Protein AF-A0ABD4RWH4-F1 (afdb_monomer)

Nearest PDB structures (foldseek):
  6qi5-assembly1_M  TM=1.886E-01  e=4.976E+00  Lizard adenovirus 2

Sequence (77 aa):
MEKYKIEFEEKVTLRHEVIIEIPSETNINDICNCIEQKCQRIYDIASYVNDYNGKQIDFTEDTSGETEISVEDIKKI

Structure (mmCIF, N/CA/C/O backbone):
data_AF-A0ABD4RWH4-F1
#
_entry.id   AF-A0ABD4RWH4-F1
#
loop_
_atom_site.group_PDB
_atom_site.id
_atom_site.type_symbol
_atom_site.label_atom_id
_atom_site.label_alt_id
_atom_site.label_comp_id
_atom_site.label_asym_id
_atom_site.label_entity_id
_atom_site.label_seq_id
_atom_site.pdbx_PDB_ins_code
_atom_site.Cartn_x
_atom_site.Cartn_y
_atom_site.Cartn_z
_atom_site.occupancy
_atom_site.B_iso_or_equiv
_atom_site.auth_seq_id
_atom_site.auth_comp_id
_atom_site.auth_asym_id
_atom_site.auth_atom_id
_atom_site.pdbx_PDB_model_num
ATOM 1 N N . MET A 1 1 ? 11.810 1.618 -44.443 1.00 75.62 1 MET A N 1
ATOM 2 C CA . MET A 1 1 ? 11.284 1.788 -43.072 1.00 75.62 1 MET A CA 1
ATOM 3 C C . MET A 1 1 ? 12.256 1.122 -42.127 1.00 75.62 1 MET A C 1
ATOM 5 O O . MET A 1 1 ? 12.729 0.043 -42.457 1.00 75.62 1 MET A O 1
ATOM 9 N N . GLU A 1 2 ? 12.575 1.770 -41.014 1.00 84.06 2 GLU A N 1
ATOM 10 C CA . GLU A 1 2 ? 13.518 1.254 -40.015 1.00 84.06 2 GLU A CA 1
ATOM 11 C C . GLU A 1 2 ? 12.739 0.750 -38.798 1.00 84.06 2 GLU A C 1
ATOM 13 O O . GLU A 1 2 ? 11.680 1.300 -38.490 1.00 84.06 2 GLU A O 1
ATOM 18 N N . LYS A 1 3 ? 13.222 -0.306 -38.135 1.00 90.44 3 LYS A N 1
ATOM 19 C CA . LYS A 1 3 ? 12.596 -0.857 -36.930 1.00 90.44 3 LYS A CA 1
ATOM 20 C C . LYS A 1 3 ? 13.535 -0.690 -35.741 1.00 90.44 3 LYS A C 1
ATOM 22 O O . LYS A 1 3 ? 14.752 -0.705 -35.892 1.00 90.44 3 LYS A O 1
ATOM 27 N N . TYR A 1 4 ? 12.958 -0.537 -34.557 1.00 93.31 4 TYR A N 1
ATOM 28 C CA . TYR A 1 4 ? 13.687 -0.416 -33.299 1.00 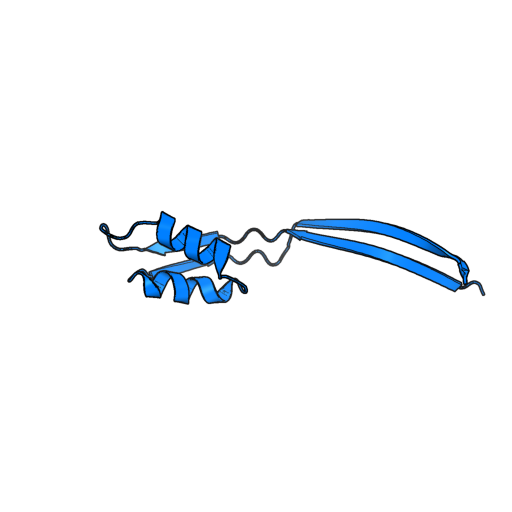93.31 4 TYR A CA 1
ATOM 29 C C . TYR A 1 4 ? 13.002 -1.269 -32.235 1.00 93.31 4 TYR A C 1
ATOM 31 O O . TYR A 1 4 ? 11.784 -1.450 -32.269 1.00 93.31 4 TYR A O 1
ATOM 39 N N . LYS A 1 5 ? 13.791 -1.776 -31.294 1.00 91.06 5 LYS A N 1
ATOM 40 C CA . LYS A 1 5 ? 13.345 -2.363 -30.034 1.00 91.06 5 LYS A CA 1
ATOM 41 C C . LYS A 1 5 ? 13.823 -1.465 -28.899 1.00 91.06 5 LYS A C 1
ATOM 43 O O . LYS A 1 5 ? 14.965 -1.011 -28.924 1.00 91.06 5 LYS A O 1
ATOM 48 N N . ILE A 1 6 ? 12.932 -1.220 -27.947 1.00 93.62 6 ILE A N 1
ATOM 49 C CA . ILE A 1 6 ? 13.167 -0.408 -26.755 1.00 93.62 6 ILE A CA 1
ATOM 50 C C . ILE A 1 6 ? 12.801 -1.279 -25.555 1.00 93.62 6 ILE A C 1
ATOM 52 O O . ILE A 1 6 ? 11.734 -1.897 -25.564 1.00 93.62 6 ILE A O 1
ATOM 56 N N . GLU A 1 7 ? 13.680 -1.340 -24.563 1.00 92.06 7 GLU A N 1
ATOM 57 C CA . GLU A 1 7 ? 13.419 -1.943 -23.254 1.00 92.06 7 GLU A CA 1
ATOM 58 C C . GLU A 1 7 ? 13.463 -0.834 -22.199 1.00 92.06 7 GLU A C 1
ATOM 60 O O . GLU A 1 7 ? 14.347 0.024 -22.234 1.00 92.06 7 GLU A O 1
ATOM 65 N N . PHE A 1 8 ? 12.476 -0.806 -21.305 1.00 93.31 8 PHE A N 1
ATOM 66 C CA . PHE A 1 8 ? 12.367 0.202 -20.256 1.00 93.31 8 PHE A CA 1
ATOM 67 C C . PHE A 1 8 ? 11.782 -0.405 -18.980 1.00 93.31 8 PHE A C 1
ATOM 69 O O . PHE A 1 8 ? 10.994 -1.351 -19.042 1.00 93.31 8 PHE A O 1
ATOM 76 N N . GLU A 1 9 ? 12.174 0.161 -17.846 1.00 92.62 9 GLU A N 1
ATOM 77 C CA . GLU A 1 9 ? 11.641 -0.126 -16.521 1.00 92.62 9 GLU A CA 1
ATOM 78 C C . GLU A 1 9 ? 10.705 1.020 -16.104 1.00 92.62 9 GLU A C 1
ATOM 80 O O . GLU A 1 9 ? 10.968 2.198 -16.362 1.00 92.62 9 GLU A O 1
ATOM 85 N N . GLU A 1 10 ? 9.587 0.671 -15.472 1.00 90.38 10 GLU A N 1
ATOM 86 C CA . GLU A 1 10 ? 8.631 1.617 -14.899 1.00 90.38 10 GLU A CA 1
ATOM 87 C C . GLU A 1 10 ? 8.417 1.260 -13.429 1.00 90.38 10 GLU A C 1
ATOM 89 O O . GLU A 1 10 ? 8.066 0.126 -13.091 1.00 90.38 10 GLU A O 1
ATOM 94 N N . LYS A 1 11 ? 8.628 2.237 -12.547 1.00 92.56 11 LYS A N 1
ATOM 95 C CA . LYS A 1 11 ? 8.332 2.133 -11.119 1.00 92.56 11 LYS A CA 1
ATOM 96 C C . LYS A 1 11 ? 7.181 3.065 -10.789 1.00 92.56 11 LYS A C 1
ATOM 98 O O . LYS A 1 11 ? 7.283 4.273 -10.979 1.00 92.56 11 LYS A O 1
ATOM 103 N N . VAL A 1 12 ? 6.104 2.495 -10.258 1.00 90.50 12 VAL A N 1
ATOM 104 C CA . VAL A 1 12 ? 4.927 3.240 -9.806 1.00 90.50 12 VAL A CA 1
ATOM 105 C C . VAL A 1 12 ? 4.905 3.236 -8.284 1.00 90.50 12 VAL A C 1
ATOM 107 O O . VAL A 1 12 ? 4.893 2.177 -7.658 1.00 90.50 12 VAL A O 1
ATOM 110 N N . THR A 1 13 ? 4.896 4.424 -7.688 1.00 91.00 13 THR A N 1
ATOM 111 C CA . THR A 1 13 ? 4.715 4.618 -6.249 1.00 91.00 13 THR A CA 1
ATOM 112 C C . THR A 1 13 ? 3.285 5.062 -5.986 1.00 91.00 13 THR A C 1
ATOM 114 O O . THR A 1 13 ? 2.882 6.136 -6.424 1.00 91.00 13 THR A O 1
ATOM 117 N N . LEU A 1 14 ? 2.535 4.252 -5.239 1.00 91.31 14 LEU A N 1
ATOM 118 C CA . LEU A 1 14 ? 1.173 4.563 -4.804 1.00 91.31 14 LEU A CA 1
ATOM 119 C C . LEU A 1 14 ? 1.177 4.891 -3.310 1.00 91.31 14 LEU A C 1
ATOM 121 O O . LEU A 1 14 ? 1.692 4.112 -2.503 1.00 91.31 14 LEU A O 1
ATOM 125 N N . ARG A 1 15 ? 0.615 6.042 -2.928 1.00 91.44 15 ARG A N 1
ATOM 126 C CA . ARG A 1 15 ? 0.552 6.483 -1.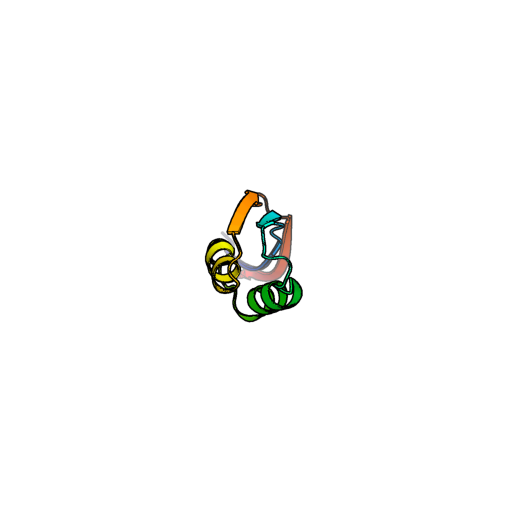524 1.00 91.44 15 ARG A CA 1
ATOM 127 C C . ARG A 1 15 ? -0.877 6.453 -1.006 1.00 91.44 15 ARG A C 1
ATOM 129 O O . ARG A 1 15 ? -1.584 7.454 -1.032 1.00 91.44 15 ARG A O 1
ATOM 136 N N . HIS A 1 16 ? -1.295 5.292 -0.524 1.00 92.12 16 HIS A N 1
ATOM 137 C CA . HIS A 1 16 ? -2.628 5.118 0.042 1.00 92.12 16 HIS A CA 1
ATOM 138 C C . HIS A 1 16 ? -2.696 5.561 1.509 1.00 92.12 16 HIS A C 1
ATOM 140 O O . HIS A 1 16 ? -1.729 5.402 2.256 1.00 92.12 16 HIS A O 1
ATOM 146 N N . GLU A 1 17 ? -3.860 6.048 1.934 1.00 94.00 17 GLU A N 1
ATOM 147 C CA . GLU A 1 17 ? -4.143 6.378 3.332 1.00 94.00 17 GLU A CA 1
ATOM 148 C C . GLU A 1 17 ? -5.292 5.510 3.849 1.00 94.00 17 GLU A C 1
ATOM 150 O O . GLU A 1 17 ? -6.318 5.354 3.185 1.00 94.00 17 GLU A O 1
ATOM 155 N N . VAL A 1 18 ? -5.125 4.932 5.038 1.00 94.50 18 VAL A N 1
ATOM 156 C CA . VAL A 1 18 ? -6.141 4.103 5.694 1.00 94.50 18 VAL A CA 1
ATOM 157 C C . VAL A 1 18 ? -6.337 4.630 7.108 1.00 94.50 18 VAL A C 1
ATOM 159 O O . VAL A 1 18 ? -5.375 4.750 7.868 1.00 94.50 18 VAL A O 1
ATOM 162 N N . ILE A 1 19 ? -7.586 4.892 7.483 1.00 96.25 19 ILE A N 1
ATOM 163 C CA . ILE A 1 19 ? -7.953 5.225 8.860 1.00 96.25 19 ILE A CA 1
ATOM 164 C C . ILE A 1 19 ? -8.525 3.969 9.504 1.00 96.25 19 ILE A C 1
ATOM 166 O O . ILE A 1 19 ? -9.478 3.381 8.987 1.00 96.25 19 ILE A O 1
ATOM 170 N N . ILE A 1 20 ? -7.966 3.564 10.644 1.00 96.94 20 ILE A N 1
ATOM 171 C CA . ILE A 1 20 ? -8.406 2.380 11.386 1.00 96.94 20 ILE A CA 1
ATOM 172 C C . ILE A 1 20 ? -8.699 2.716 12.845 1.00 96.94 20 ILE A C 1
ATOM 174 O O . ILE A 1 20 ? -8.082 3.596 13.440 1.00 96.94 20 ILE A O 1
ATOM 178 N N . GLU A 1 21 ? -9.626 1.969 13.421 1.00 97.88 21 GLU A N 1
ATOM 179 C CA . GLU A 1 21 ? -9.907 1.924 14.848 1.00 97.88 21 GLU A CA 1
ATOM 180 C C . GLU A 1 21 ? -9.454 0.562 15.372 1.00 97.88 21 GLU A C 1
ATOM 182 O O . GLU A 1 21 ? -9.763 -0.465 14.769 1.00 97.88 21 GLU A O 1
ATOM 187 N N . ILE A 1 22 ? -8.704 0.537 16.471 1.00 97.00 22 ILE A N 1
ATOM 188 C CA . ILE A 1 22 ? -8.230 -0.703 17.094 1.00 97.00 22 ILE A CA 1
ATOM 189 C C . ILE A 1 22 ? -8.483 -0.662 18.607 1.00 97.00 22 ILE A C 1
ATOM 191 O O . ILE A 1 22 ? -8.504 0.431 19.183 1.00 97.00 22 ILE A O 1
ATOM 195 N N . PRO A 1 23 ? -8.667 -1.819 19.268 1.00 97.06 23 PRO A N 1
ATOM 196 C CA . PRO A 1 23 ? -8.779 -1.882 20.722 1.00 97.06 23 PRO A CA 1
ATOM 197 C C . PRO A 1 23 ? -7.547 -1.296 21.420 1.00 97.06 23 PRO A C 1
ATOM 199 O O . PRO A 1 23 ? -6.432 -1.382 20.908 1.00 97.06 23 PRO A O 1
ATOM 202 N N . SER A 1 24 ? -7.727 -0.740 22.618 1.00 96.25 24 SER A N 1
ATOM 203 C CA . SER A 1 24 ? -6.648 -0.102 23.392 1.00 96.25 24 SER A CA 1
ATOM 204 C C . SER A 1 24 ? -5.492 -1.039 23.761 1.00 96.25 24 SER A C 1
ATOM 206 O O . SER A 1 24 ? -4.369 -0.598 23.990 1.00 96.25 24 SER A O 1
ATOM 208 N N . GLU A 1 25 ? -5.785 -2.331 23.845 1.00 95.25 25 GLU A N 1
ATOM 209 C CA . GLU A 1 25 ? -4.869 -3.418 24.157 1.00 95.25 25 GLU A CA 1
ATOM 210 C C . GLU A 1 25 ? -4.146 -3.970 22.919 1.00 95.25 25 GLU A C 1
ATOM 212 O O . GLU A 1 25 ? -3.162 -4.697 23.061 1.00 95.25 25 GLU A O 1
ATOM 217 N N . THR A 1 26 ? -4.613 -3.625 21.715 1.00 94.69 26 THR A N 1
ATOM 218 C CA . THR A 1 26 ? -4.016 -4.064 20.454 1.00 94.69 26 THR A CA 1
ATOM 219 C C . THR A 1 26 ? -2.819 -3.183 20.105 1.00 94.69 26 THR A C 1
ATOM 221 O O . THR A 1 26 ? -2.907 -1.957 20.053 1.00 94.69 26 THR A O 1
ATOM 224 N N . ASN A 1 27 ? -1.680 -3.811 19.815 1.00 94.81 27 ASN A N 1
ATOM 225 C CA . ASN A 1 27 ? -0.479 -3.109 19.383 1.00 94.81 27 ASN A CA 1
ATOM 226 C C . ASN A 1 27 ? -0.517 -2.850 17.870 1.00 94.81 27 ASN A C 1
ATOM 228 O O . ASN A 1 27 ? -0.476 -3.781 17.067 1.00 94.81 27 ASN A O 1
ATOM 232 N N . ILE A 1 28 ? -0.522 -1.574 17.479 1.00 95.06 28 ILE A N 1
ATOM 233 C CA . ILE A 1 28 ? -0.507 -1.162 16.068 1.00 95.06 28 ILE A CA 1
ATOM 234 C C . ILE A 1 28 ? 0.681 -1.742 15.286 1.00 95.06 28 ILE A C 1
ATOM 236 O O . ILE A 1 28 ? 0.538 -2.070 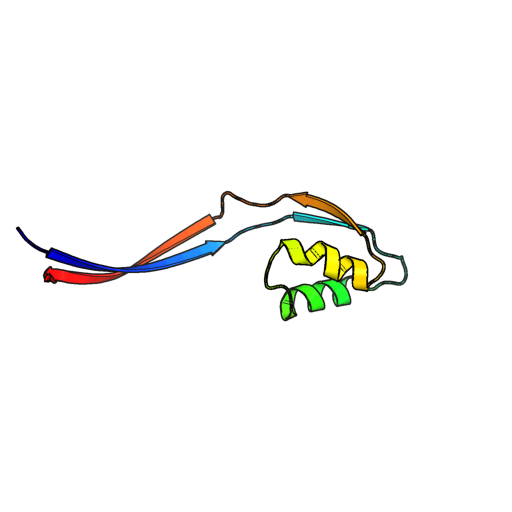14.111 1.00 95.06 28 ILE A O 1
ATOM 240 N N . ASN A 1 29 ? 1.834 -1.939 15.933 1.00 96.44 29 ASN A N 1
ATOM 241 C CA . ASN A 1 29 ? 3.023 -2.466 15.263 1.00 96.44 29 ASN A CA 1
ATOM 242 C C . ASN A 1 29 ? 2.821 -3.899 14.758 1.00 96.44 29 ASN A C 1
ATOM 244 O O . ASN A 1 29 ? 3.401 -4.265 13.740 1.00 96.44 29 ASN A O 1
ATOM 248 N N . ASP A 1 30 ? 1.988 -4.705 15.423 1.00 94.12 30 ASP A N 1
ATOM 249 C CA . ASP A 1 30 ? 1.715 -6.072 14.973 1.00 94.12 30 ASP A CA 1
ATOM 250 C C . ASP A 1 30 ? 0.903 -6.069 13.671 1.00 94.12 30 ASP A C 1
ATOM 252 O O . ASP A 1 30 ? 1.169 -6.866 12.771 1.00 94.12 30 ASP A O 1
ATOM 256 N N . ILE A 1 31 ? -0.025 -5.116 13.539 1.00 94.25 31 ILE A N 1
ATOM 257 C CA . ILE A 1 31 ? -0.805 -4.895 12.317 1.00 94.25 31 ILE A CA 1
ATOM 258 C C . ILE A 1 31 ? 0.112 -4.380 11.201 1.00 94.25 31 ILE A C 1
ATOM 260 O O . ILE A 1 31 ? 0.098 -4.938 10.106 1.00 94.25 31 ILE A O 1
ATOM 264 N N . CYS A 1 32 ? 0.956 -3.376 11.477 1.00 94.38 32 CYS A N 1
ATOM 265 C CA . CYS A 1 32 ? 1.911 -2.840 10.500 1.00 94.38 32 CYS A CA 1
ATOM 266 C C . CYS A 1 32 ? 2.864 -3.922 9.975 1.00 94.38 32 CYS A C 1
ATOM 268 O O . CYS A 1 32 ? 2.994 -4.090 8.766 1.00 94.38 32 CYS A O 1
ATOM 270 N N . ASN A 1 33 ? 3.456 -4.720 10.867 1.00 94.88 33 ASN A N 1
ATOM 271 C CA . ASN A 1 33 ? 4.330 -5.829 10.483 1.00 94.88 33 ASN A CA 1
ATOM 272 C C . ASN A 1 33 ? 3.589 -6.875 9.635 1.00 94.88 33 ASN A C 1
ATOM 274 O O . ASN A 1 33 ? 4.152 -7.428 8.691 1.00 94.88 33 ASN A O 1
ATOM 278 N N . CYS A 1 34 ? 2.322 -7.158 9.959 1.00 92.12 34 CYS A N 1
ATOM 279 C CA . CYS A 1 34 ? 1.492 -8.064 9.167 1.00 92.12 34 CYS A CA 1
ATOM 280 C C . CYS A 1 34 ? 1.280 -7.518 7.747 1.00 92.12 34 CYS A C 1
ATOM 282 O O . CYS A 1 34 ? 1.438 -8.265 6.779 1.00 92.12 34 CYS A O 1
ATOM 284 N N . ILE A 1 35 ? 0.995 -6.217 7.620 1.00 91.88 35 ILE A N 1
ATOM 285 C CA . ILE A 1 35 ? 0.829 -5.544 6.328 1.00 91.88 35 ILE A CA 1
ATOM 286 C C . ILE A 1 35 ? 2.130 -5.618 5.519 1.00 91.88 35 ILE A C 1
ATOM 288 O O . ILE A 1 35 ? 2.101 -6.100 4.391 1.00 91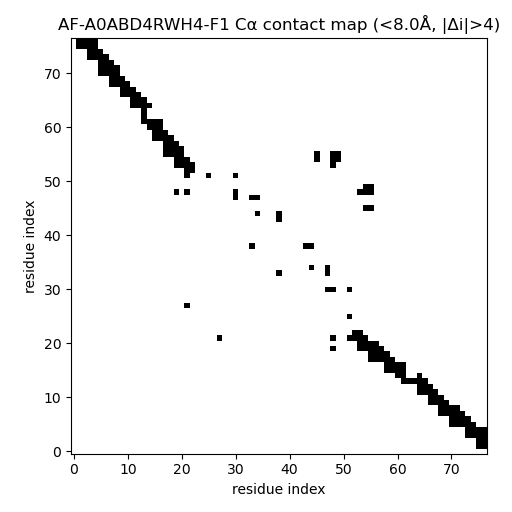.88 35 ILE A O 1
ATOM 292 N N . GLU A 1 36 ? 3.271 -5.235 6.095 1.00 92.19 36 GLU A N 1
ATOM 293 C CA . GLU A 1 36 ? 4.569 -5.240 5.401 1.00 92.19 36 GLU A CA 1
ATOM 294 C C . GLU A 1 36 ? 4.979 -6.629 4.891 1.00 92.19 36 GLU A C 1
ATOM 296 O O . GLU A 1 36 ? 5.577 -6.755 3.824 1.00 92.19 36 GLU A O 1
ATOM 301 N N . GLN A 1 37 ? 4.662 -7.687 5.642 1.00 91.44 37 GLN A N 1
ATOM 302 C CA . GLN A 1 37 ? 5.102 -9.044 5.309 1.00 91.44 37 GLN A CA 1
ATOM 303 C C . GLN A 1 37 ? 4.132 -9.809 4.409 1.00 91.44 37 GLN A C 1
ATOM 305 O O . GLN A 1 37 ? 4.561 -10.712 3.688 1.00 91.44 37 GLN A O 1
ATOM 310 N N . LYS A 1 38 ? 2.827 -9.527 4.497 1.00 88.38 38 LYS A N 1
ATOM 311 C CA . LYS A 1 38 ? 1.790 -10.370 3.879 1.00 88.38 38 LYS A CA 1
ATOM 312 C C . LYS A 1 38 ? 0.921 -9.647 2.864 1.00 88.38 38 LYS A C 1
ATOM 314 O O . LYS A 1 38 ? 0.354 -10.323 2.008 1.00 88.38 38 LYS A O 1
ATOM 319 N N . CYS A 1 39 ? 0.792 -8.325 2.949 1.00 88.06 39 CYS A N 1
ATOM 320 C CA . CYS A 1 39 ? -0.148 -7.592 2.115 1.00 88.06 39 CYS A CA 1
ATOM 321 C C . CYS A 1 39 ? 0.337 -7.561 0.665 1.00 88.06 39 CYS A C 1
ATOM 323 O O . CYS A 1 39 ? 1.315 -6.900 0.330 1.00 88.06 39 CYS A O 1
ATOM 325 N N . GLN A 1 40 ? -0.357 -8.299 -0.202 1.00 85.19 40 GLN A N 1
ATOM 326 C CA . GLN A 1 40 ? -0.091 -8.297 -1.642 1.00 85.19 40 GLN A CA 1
ATOM 327 C C . GLN A 1 40 ? -1.018 -7.349 -2.401 1.00 85.19 40 GLN A C 1
ATOM 329 O O . GLN A 1 40 ? -0.724 -6.978 -3.537 1.00 85.19 40 GLN A O 1
ATOM 334 N N . ARG A 1 41 ? -2.158 -6.986 -1.804 1.00 85.56 41 ARG A N 1
ATOM 335 C CA . ARG A 1 41 ? -3.158 -6.099 -2.397 1.00 85.56 41 ARG A CA 1
ATOM 336 C C . ARG A 1 41 ? -3.686 -5.153 -1.339 1.00 85.56 41 ARG A C 1
ATOM 338 O O . A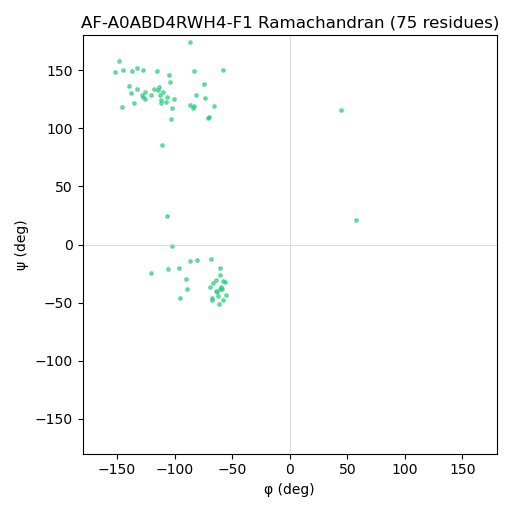RG A 1 41 ? -4.049 -5.582 -0.251 1.00 85.56 41 ARG A O 1
ATOM 345 N N . ILE A 1 42 ? -3.821 -3.881 -1.697 1.00 84.25 42 ILE A N 1
ATOM 346 C CA . ILE A 1 42 ? -4.266 -2.845 -0.760 1.00 84.25 42 ILE A CA 1
ATOM 347 C C . ILE A 1 42 ? -5.646 -3.144 -0.147 1.00 84.25 42 ILE A C 1
ATOM 349 O O . ILE A 1 42 ? -5.889 -2.849 1.019 1.00 84.25 42 ILE A O 1
ATOM 353 N N . TYR A 1 43 ? -6.519 -3.826 -0.894 1.00 83.31 43 TYR A N 1
ATOM 354 C CA . TYR A 1 43 ? -7.851 -4.225 -0.432 1.00 83.31 43 TYR A CA 1
ATOM 355 C C . TYR A 1 43 ? -7.844 -5.297 0.672 1.00 83.31 43 TYR A C 1
ATOM 357 O O . TYR A 1 43 ? -8.869 -5.494 1.324 1.00 83.31 43 TYR A O 1
ATOM 365 N N . ASP A 1 44 ? -6.708 -5.953 0.930 1.00 90.75 44 ASP A N 1
ATOM 366 C CA . ASP A 1 44 ? -6.582 -6.9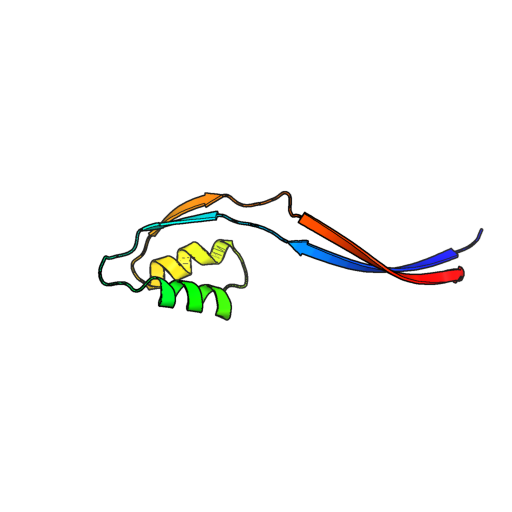48 2.000 1.00 90.75 44 ASP A CA 1
ATOM 367 C C . ASP A 1 44 ? -6.375 -6.292 3.382 1.00 90.75 44 ASP A C 1
ATOM 369 O O . ASP A 1 44 ? -6.564 -6.948 4.409 1.00 90.75 44 ASP A O 1
ATOM 373 N N . ILE A 1 45 ? -6.056 -4.987 3.437 1.00 92.31 45 ILE A N 1
ATOM 374 C CA . ILE A 1 45 ? -5.792 -4.258 4.692 1.00 92.31 45 ILE A CA 1
ATOM 375 C C . ILE A 1 45 ? -6.960 -4.370 5.674 1.00 92.31 45 ILE A C 1
ATOM 377 O O . ILE A 1 45 ? -6.732 -4.646 6.851 1.00 92.31 45 ILE A O 1
ATOM 381 N N . ALA A 1 46 ? -8.203 -4.226 5.209 1.00 93.69 46 ALA A N 1
ATOM 382 C CA . ALA A 1 46 ? -9.376 -4.342 6.073 1.00 93.69 46 ALA A CA 1
ATOM 383 C C . ALA A 1 46 ? -9.450 -5.712 6.769 1.00 93.69 46 ALA A C 1
ATOM 385 O O . ALA A 1 46 ? -9.807 -5.785 7.945 1.00 93.69 46 ALA A O 1
ATOM 386 N N . SER A 1 47 ? -9.079 -6.788 6.063 1.00 93.56 47 SER A N 1
ATOM 387 C CA . SER A 1 47 ? -9.045 -8.139 6.629 1.00 93.56 47 SER A CA 1
ATOM 388 C C . SER A 1 47 ? -7.956 -8.258 7.687 1.00 93.56 47 SER A C 1
ATOM 390 O O . SER A 1 47 ? -8.228 -8.753 8.777 1.00 93.56 47 SER A O 1
ATOM 392 N N . TYR A 1 48 ? -6.750 -7.758 7.406 1.00 93.00 48 TYR A N 1
ATOM 393 C CA . TYR A 1 48 ? -5.659 -7.807 8.377 1.00 93.00 48 TYR A CA 1
ATOM 394 C C . TYR A 1 48 ? -5.967 -6.992 9.621 1.00 93.00 48 TYR A C 1
ATOM 396 O O . TYR A 1 48 ? -5.685 -7.444 10.715 1.00 93.00 48 TYR A O 1
ATOM 404 N N . VAL A 1 49 ? -6.580 -5.819 9.488 1.00 95.12 49 VAL A N 1
ATOM 405 C CA . VAL A 1 49 ? -6.997 -5.009 10.639 1.00 95.12 49 VAL A CA 1
ATOM 406 C C . VAL A 1 49 ? -8.048 -5.755 11.472 1.00 95.12 49 VAL A C 1
ATOM 408 O O . VAL A 1 49 ? -7.972 -5.762 12.701 1.00 95.12 49 VAL A O 1
ATOM 411 N N . ASN A 1 50 ? -8.991 -6.433 10.813 1.00 95.25 50 AS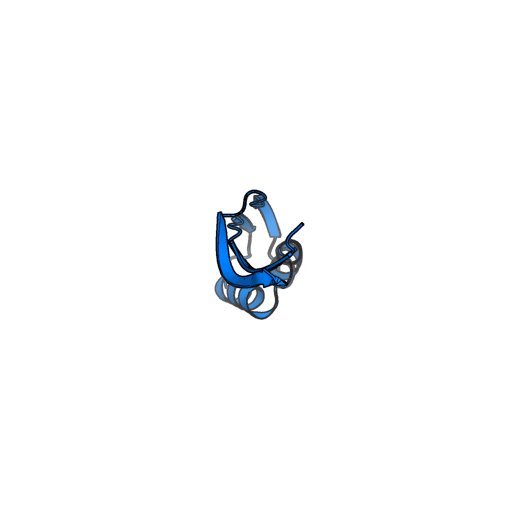N A N 1
ATOM 412 C CA . ASN A 1 50 ? -10.040 -7.211 11.472 1.00 95.25 50 ASN A CA 1
ATOM 413 C C . ASN A 1 50 ? -9.502 -8.439 12.231 1.00 95.25 50 ASN A C 1
ATOM 415 O O . ASN A 1 50 ? -10.025 -8.761 13.296 1.00 95.25 50 ASN A O 1
ATOM 419 N N . ASP A 1 51 ? -8.427 -9.075 11.756 1.00 95.12 51 ASP A N 1
ATOM 420 C CA . ASP A 1 51 ? -7.769 -10.193 12.458 1.00 95.12 51 ASP A CA 1
ATOM 421 C C . ASP A 1 51 ? -7.237 -9.797 13.854 1.00 95.12 51 ASP A C 1
ATOM 423 O O . ASP A 1 51 ? -7.042 -10.657 14.714 1.00 95.12 51 ASP A O 1
ATOM 427 N N . TYR A 1 52 ? -7.045 -8.496 14.104 1.00 95.00 52 TYR A N 1
ATOM 428 C CA . TYR A 1 52 ? -6.620 -7.929 15.391 1.00 95.00 52 TYR A CA 1
ATOM 429 C C . TYR A 1 52 ? -7.762 -7.214 16.133 1.00 95.00 52 TYR A C 1
ATOM 431 O O . TYR A 1 52 ? -7.521 -6.323 16.954 1.00 95.00 52 TYR A O 1
ATOM 439 N N . ASN A 1 53 ? -9.011 -7.594 15.842 1.00 96.00 53 ASN A N 1
ATOM 440 C CA . ASN A 1 53 ? -10.240 -6.977 16.356 1.00 96.00 53 ASN A CA 1
ATOM 441 C C . ASN A 1 53 ? -10.358 -5.474 16.044 1.00 96.00 53 ASN A C 1
ATOM 443 O O . ASN A 1 53 ? -11.085 -4.750 16.727 1.00 96.00 53 ASN A O 1
ATOM 447 N N . GLY A 1 54 ? -9.630 -4.996 15.036 1.00 95.88 54 GLY A N 1
ATOM 448 C CA . GLY A 1 54 ? -9.734 -3.637 14.540 1.00 95.88 54 GLY A CA 1
ATOM 449 C C . GLY A 1 54 ? -10.831 -3.482 13.493 1.00 95.88 54 GLY A C 1
ATOM 450 O O . GLY A 1 54 ? -11.428 -4.443 13.011 1.00 95.88 54 GLY A O 1
ATOM 451 N N . LYS A 1 55 ? -11.055 -2.239 13.082 1.00 97.25 55 LYS A N 1
ATOM 452 C CA . LYS A 1 55 ? -11.993 -1.871 12.030 1.00 97.25 55 LYS A CA 1
ATOM 453 C C . LYS A 1 55 ? -11.385 -0.801 11.134 1.00 97.25 55 LYS A C 1
ATOM 455 O O . LYS A 1 55 ? -10.931 0.232 11.614 1.00 97.25 55 LYS A O 1
ATOM 460 N N . GLN A 1 56 ? -11.444 -1.009 9.823 1.00 96.12 56 GLN A N 1
ATOM 461 C CA . GLN A 1 56 ? -11.177 0.058 8.863 1.00 96.12 56 GLN A CA 1
ATOM 462 C C . GLN A 1 56 ? -12.355 1.041 8.838 1.00 96.12 56 GLN A C 1
ATOM 464 O O . GLN A 1 56 ? -13.508 0.640 8.665 1.00 96.12 56 GLN A O 1
ATOM 469 N N . ILE A 1 57 ? -12.057 2.321 9.034 1.00 97.81 57 ILE A N 1
ATOM 470 C CA . ILE A 1 57 ? -13.029 3.416 9.065 1.00 97.81 57 ILE A CA 1
ATOM 471 C C . ILE A 1 57 ? -13.120 4.080 7.699 1.00 97.81 57 ILE A C 1
ATOM 473 O O . ILE A 1 57 ? -14.223 4.311 7.210 1.00 97.81 57 ILE A O 1
ATOM 477 N N . ASP A 1 58 ? -11.968 4.356 7.092 1.00 95.94 58 ASP A N 1
ATOM 478 C CA . ASP A 1 58 ? -11.882 5.013 5.795 1.00 95.94 58 ASP A CA 1
ATOM 479 C C . ASP A 1 58 ? -10.653 4.541 5.016 1.00 95.94 58 ASP A C 1
ATOM 481 O O . ASP A 1 58 ? -9.686 4.033 5.595 1.00 95.94 58 ASP A O 1
ATOM 485 N N . PHE A 1 59 ? -10.711 4.693 3.697 1.00 93.94 59 PHE A N 1
ATOM 486 C CA . PHE A 1 59 ? -9.629 4.353 2.789 1.00 93.94 59 PHE A CA 1
ATOM 487 C C . PHE A 1 59 ? -9.591 5.315 1.608 1.00 93.94 59 PHE A C 1
ATOM 489 O O . PHE A 1 59 ? -10.515 5.364 0.795 1.00 93.94 59 PHE A O 1
ATOM 496 N N . THR A 1 60 ? -8.478 6.031 1.495 1.00 93.38 60 THR A N 1
ATOM 497 C CA . THR A 1 60 ? -8.172 6.881 0.350 1.00 93.38 60 THR A CA 1
ATOM 498 C C . THR A 1 60 ? -7.156 6.174 -0.534 1.00 93.38 60 THR A C 1
ATOM 500 O O . THR A 1 60 ? -5.976 6.043 -0.196 1.00 93.38 60 THR A O 1
ATOM 503 N N . GLU A 1 61 ? -7.631 5.708 -1.686 1.00 91.81 61 GLU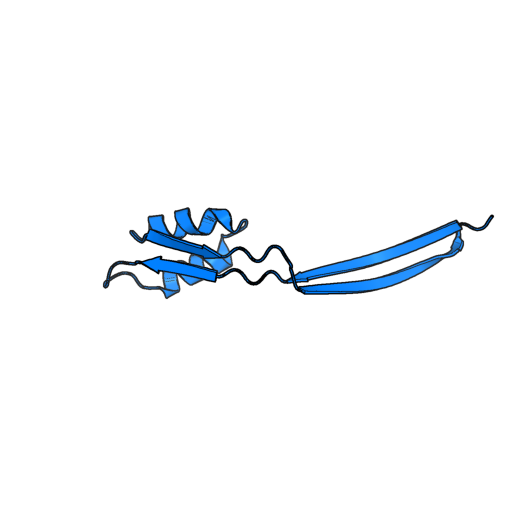 A N 1
ATOM 504 C CA . GLU A 1 61 ? -6.792 5.071 -2.689 1.00 91.81 61 GLU A CA 1
ATOM 505 C C . GLU A 1 61 ? -6.103 6.122 -3.570 1.00 91.81 61 GLU A C 1
ATOM 507 O O . GLU A 1 61 ? -6.767 6.870 -4.290 1.00 91.81 61 GLU A O 1
ATOM 512 N N . ASP A 1 62 ? -4.768 6.156 -3.569 1.00 89.50 62 ASP A N 1
ATOM 513 C CA . ASP A 1 62 ? -4.025 6.826 -4.633 1.00 89.50 62 ASP A CA 1
ATOM 514 C C . ASP A 1 62 ? -4.146 6.026 -5.934 1.00 89.50 62 ASP A C 1
ATOM 516 O O . ASP A 1 62 ? -3.609 4.929 -6.072 1.00 89.50 62 ASP A O 1
ATOM 520 N N . THR A 1 63 ? -4.882 6.597 -6.882 1.00 85.19 63 THR A N 1
ATOM 521 C CA . THR A 1 63 ? -5.075 6.064 -8.239 1.00 85.19 63 THR A CA 1
ATOM 522 C C . THR A 1 63 ? -4.217 6.790 -9.274 1.00 85.19 63 THR A C 1
ATOM 524 O O . THR A 1 63 ? -4.270 6.466 -10.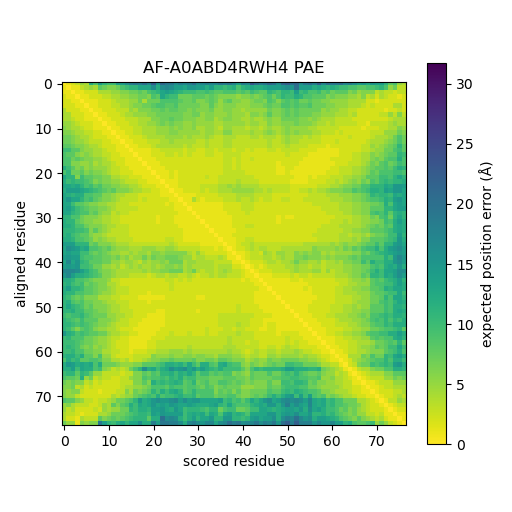460 1.00 85.19 63 THR A O 1
ATOM 527 N N . SER A 1 64 ? -3.455 7.796 -8.835 1.00 84.19 64 SER A N 1
ATOM 528 C CA . SER A 1 64 ? -2.729 8.733 -9.691 1.00 84.19 64 SER A CA 1
ATOM 529 C C . SER A 1 64 ? -1.225 8.502 -9.736 1.00 84.19 64 SER A C 1
ATOM 531 O O . SER A 1 64 ? -0.623 8.942 -10.707 1.00 84.19 64 SER A O 1
ATOM 533 N N . GLY A 1 65 ? -0.663 7.811 -8.736 1.00 82.81 65 GLY A N 1
ATOM 534 C CA . GLY A 1 65 ? 0.661 7.184 -8.714 1.00 82.81 65 GLY A CA 1
ATOM 535 C C . GLY A 1 65 ? 1.834 8.000 -9.261 1.00 82.81 65 GLY A C 1
ATOM 536 O O . GLY A 1 65 ? 1.968 8.228 -10.463 1.00 82.81 65 GLY A O 1
ATOM 537 N N . GLU A 1 66 ? 2.791 8.342 -8.402 1.00 85.88 66 GLU A N 1
ATOM 538 C CA . GLU A 1 66 ? 4.055 8.912 -8.874 1.00 85.88 66 GLU A CA 1
ATOM 539 C C . GLU A 1 66 ? 4.819 7.859 -9.685 1.00 85.88 66 GLU A C 1
ATOM 541 O O . GLU A 1 66 ? 5.153 6.787 -9.178 1.00 85.88 66 GLU A O 1
ATOM 546 N N . THR A 1 67 ? 5.080 8.162 -10.957 1.00 87.38 67 THR A N 1
ATOM 547 C CA . THR A 1 67 ? 5.686 7.214 -11.897 1.00 87.38 67 THR A CA 1
ATOM 548 C C . THR A 1 67 ? 7.087 7.666 -12.295 1.00 87.38 67 THR A C 1
ATOM 550 O O . THR A 1 67 ? 7.285 8.799 -12.737 1.00 87.38 67 THR A O 1
ATOM 553 N N . GLU A 1 68 ? 8.054 6.760 -12.180 1.00 87.94 68 GLU A N 1
ATOM 554 C CA . GLU A 1 68 ? 9.418 6.913 -12.680 1.00 87.94 68 GLU A CA 1
ATOM 555 C C . GLU A 1 68 ? 9.640 5.932 -13.838 1.00 87.94 68 GLU A C 1
ATOM 557 O O . GLU A 1 68 ? 9.426 4.730 -13.686 1.00 87.94 68 GLU A O 1
ATOM 562 N N . ILE A 1 69 ? 10.057 6.445 -15.001 1.00 88.31 69 ILE A N 1
ATOM 563 C CA . ILE A 1 69 ? 10.295 5.648 -16.213 1.00 88.31 69 ILE A CA 1
ATOM 564 C C . ILE A 1 69 ? 11.754 5.803 -16.633 1.00 88.31 69 ILE A C 1
ATOM 566 O O . ILE A 1 69 ? 12.232 6.924 -16.831 1.00 88.31 69 ILE A O 1
ATOM 570 N N . SER A 1 70 ? 12.440 4.683 -16.843 1.00 86.12 70 SER A N 1
ATOM 571 C CA . SER A 1 70 ? 13.822 4.635 -17.315 1.00 86.12 70 SER A CA 1
ATOM 572 C C . SER A 1 70 ? 13.943 3.723 -18.533 1.00 86.12 70 SER A C 1
ATOM 574 O O . SER A 1 70 ? 13.530 2.569 -18.521 1.00 86.12 70 SER A O 1
ATOM 576 N N . VAL A 1 71 ? 14.519 4.235 -19.622 1.00 85.44 71 VAL A N 1
ATOM 577 C CA . VAL A 1 71 ? 14.831 3.413 -20.799 1.00 85.44 71 VAL A CA 1
ATOM 578 C C . VAL A 1 71 ? 16.199 2.783 -20.593 1.00 85.44 71 VAL A C 1
ATOM 580 O O . VAL A 1 71 ? 17.189 3.498 -20.444 1.00 85.44 71 VAL A O 1
ATOM 583 N N . GLU A 1 72 ? 16.247 1.457 -20.588 1.00 85.00 72 GLU A N 1
ATOM 584 C CA . GLU A 1 72 ? 17.463 0.702 -20.292 1.00 85.00 72 GLU A CA 1
ATOM 585 C C . GLU A 1 72 ? 18.286 0.429 -21.554 1.00 85.00 72 GLU A C 1
ATOM 587 O O . GLU A 1 72 ? 19.513 0.516 -21.517 1.00 85.00 72 GLU A O 1
ATOM 592 N N . ASP A 1 73 ? 17.624 0.146 -22.683 1.00 83.44 73 ASP A N 1
ATOM 593 C CA . ASP A 1 73 ? 18.301 -0.114 -23.957 1.00 83.44 73 ASP A CA 1
ATOM 594 C C . ASP A 1 73 ? 17.443 0.259 -25.178 1.00 83.44 73 ASP A C 1
ATOM 596 O O . ASP A 1 73 ? 16.211 0.149 -25.182 1.00 83.44 73 ASP A O 1
ATOM 600 N N . ILE A 1 74 ? 18.115 0.681 -26.252 1.00 88.75 74 ILE A N 1
ATOM 601 C CA . ILE A 1 74 ? 17.511 0.978 -27.555 1.00 88.75 74 ILE A CA 1
ATOM 602 C C . ILE A 1 74 ? 18.374 0.358 -28.652 1.00 88.75 74 ILE A C 1
ATOM 604 O O . ILE A 1 74 ? 19.529 0.737 -28.852 1.00 88.75 74 ILE A O 1
ATOM 608 N N . LYS A 1 75 ? 17.780 -0.526 -29.460 1.00 85.38 75 LYS A N 1
ATOM 609 C CA . LYS A 1 75 ? 18.478 -1.210 -30.554 1.00 85.38 75 LYS A CA 1
ATOM 610 C C . LYS A 1 75 ? 17.693 -1.171 -31.860 1.00 85.38 75 LYS A C 1
ATOM 612 O O . LYS A 1 75 ? 16.504 -1.474 -31.896 1.00 85.38 75 LYS A O 1
ATOM 617 N N . LYS A 1 76 ? 18.370 -0.845 -32.963 1.00 78.94 76 LYS A N 1
ATOM 618 C CA . LYS A 1 76 ? 17.819 -0.922 -34.328 1.00 78.94 76 LYS A CA 1
ATOM 619 C C . LYS A 1 76 ? 17.741 -2.382 -34.803 1.00 78.94 76 LYS A C 1
ATOM 621 O O . LYS A 1 76 ? 18.681 -3.143 -34.565 1.00 78.94 76 LYS A O 1
ATOM 626 N N . ILE A 1 77 ? 16.641 -2.755 -35.463 1.00 84.50 77 ILE A N 1
ATOM 627 C CA . ILE A 1 77 ? 16.366 -4.088 -36.037 1.00 84.50 77 ILE A CA 1
ATOM 628 C C . ILE A 1 77 ? 16.179 -3.975 -37.550 1.00 84.50 77 ILE A C 1
ATOM 630 O O . ILE A 1 77 ? 15.476 -3.038 -37.999 1.00 84.50 77 ILE A O 1
#

Secondary structure (DSSP, 8-state):
---EEEEEEEEEE---EEEEE--TTS-HHHHHHHHHHH-SSGGGHHHHHHHTT-EEEEEE---S-EEEEEEEEEEE-

Solvent-accessible surface area (backbone atoms only — not comparable to full-atom values): 4832 Å² total; per-residue (Å²): 138,87,44,73,50,75,45,66,52,75,49,73,47,64,73,63,47,74,43,70,49,65,48,93,87,52,61,67,64,61,50,51,53,46,44,77,76,65,60,86,48,82,83,49,50,51,56,55,36,38,77,61,70,21,42,66,76,46,75,50,78,49,87,77,45,60,71,49,77,46,77,77,48,79,45,80,96

Radius of gyration: 19.76 Å; Cα contacts (8 Å, |Δi|>4): 104; chains: 1; bounding box: 32×19×67 Å

Foldseek 3Di:
DWDKDWDKDKDWDWDKDWDKAADPPFDVVVLVVCCVPPPPDPVCSQVSLVVRVMGTDDIDTRPPTDMDMGTDDMGID

pLDDT: mean 91.2, std 4.74, range [75.62, 97.88]

Mean predicted aligned error: 5.32 Å